Protein AF-A0A255PE87-F1 (afdb_monomer_lite)

Foldseek 3Di:
DDDDDPDDCDPLNVLVVVLVVLVVVLVVLVVVLVVLVVVPVVPDDDDVDDCPVSVVVSVVSVVVSVVSVVVSVVSVVVSVVVVVVD

Structure (mmCIF, N/CA/C/O backbone):
data_AF-A0A255PE87-F1
#
_entry.id   AF-A0A255PE87-F1
#
loop_
_atom_site.group_PDB
_atom_site.id
_atom_site.type_symbol
_atom_site.label_atom_id
_atom_site.label_alt_id
_atom_site.label_comp_id
_atom_site.label_asym_id
_atom_site.label_entity_id
_atom_site.label_seq_id
_atom_site.pdbx_PDB_ins_code
_atom_site.Cartn_x
_atom_site.Cartn_y
_atom_site.Cartn_z
_atom_site.occupancy
_atom_site.B_iso_or_equiv
_atom_site.auth_seq_id
_atom_site.auth_comp_id
_atom_site.auth_asym_id
_atom_site.auth_atom_id
_atom_site.pdbx_PDB_model_num
ATOM 1 N N . MET A 1 1 ? 38.920 19.367 -20.986 1.00 44.69 1 MET A N 1
ATOM 2 C CA . MET A 1 1 ? 37.813 19.012 -20.075 1.00 44.69 1 MET A CA 1
ATOM 3 C C . MET A 1 1 ? 36.613 18.680 -20.951 1.00 44.69 1 MET A C 1
ATOM 5 O O . MET A 1 1 ? 35.917 19.579 -21.400 1.00 44.69 1 MET A O 1
ATOM 9 N N . THR A 1 2 ? 36.479 17.420 -21.358 1.00 48.38 2 THR A N 1
ATOM 10 C CA . THR A 1 2 ? 35.373 16.964 -22.210 1.00 48.38 2 THR A CA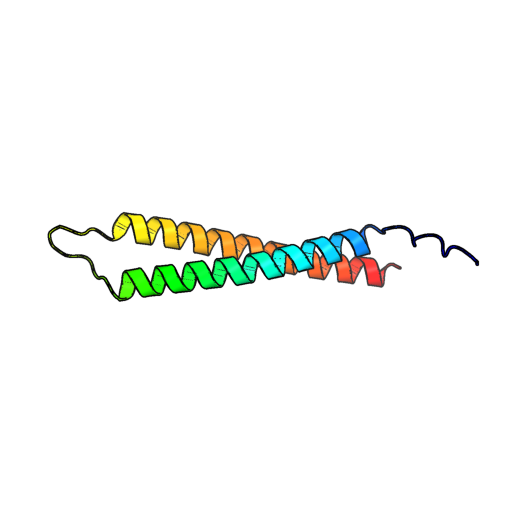 1
ATOM 11 C C . THR A 1 2 ? 34.128 16.850 -21.343 1.00 48.38 2 THR A C 1
ATOM 13 O O . THR A 1 2 ? 34.083 16.008 -20.452 1.00 48.38 2 THR A O 1
ATOM 16 N N . MET A 1 3 ? 33.154 17.737 -21.555 1.00 50.94 3 MET A N 1
ATOM 17 C CA . MET A 1 3 ? 31.827 17.595 -20.959 1.00 50.94 3 MET A CA 1
ATOM 18 C C . MET A 1 3 ? 31.186 16.336 -21.542 1.00 50.94 3 MET A C 1
ATOM 20 O O . MET A 1 3 ? 30.861 16.297 -22.729 1.00 50.94 3 MET A O 1
ATOM 24 N N . GLU A 1 4 ? 31.054 15.300 -20.719 1.00 51.09 4 GLU A N 1
ATOM 25 C CA . GLU A 1 4 ? 30.256 14.123 -21.042 1.00 51.09 4 GLU A CA 1
ATOM 26 C C . GLU A 1 4 ? 28.818 14.588 -21.294 1.00 51.09 4 GLU A C 1
ATOM 28 O O . GLU A 1 4 ? 28.182 15.212 -20.440 1.00 51.09 4 GLU A O 1
ATOM 33 N N . LYS A 1 5 ? 28.330 14.374 -22.518 1.00 58.16 5 LYS A N 1
ATOM 34 C CA . LYS A 1 5 ? 26.956 14.705 -22.897 1.00 58.16 5 LYS A CA 1
ATOM 35 C C . LYS A 1 5 ? 26.030 13.838 -22.032 1.00 58.16 5 LYS A C 1
ATOM 37 O O . LYS A 1 5 ? 26.247 12.628 -22.001 1.00 58.16 5 LYS A O 1
ATOM 42 N N . PRO A 1 6 ? 25.020 14.400 -21.343 1.00 59.88 6 PRO A N 1
ATOM 43 C CA . PRO A 1 6 ? 24.108 13.585 -20.551 1.00 59.88 6 PRO A CA 1
ATOM 44 C C . PRO A 1 6 ? 23.436 12.557 -21.466 1.00 59.88 6 PRO A C 1
ATOM 46 O O . PRO A 1 6 ? 22.884 12.921 -22.508 1.00 59.88 6 PRO A O 1
ATOM 49 N N . SER A 1 7 ? 23.537 11.278 -21.095 1.00 62.78 7 SER A N 1
ATOM 50 C CA . SER A 1 7 ? 22.910 10.184 -21.838 1.00 62.78 7 SER A CA 1
ATOM 51 C C . SER A 1 7 ? 21.401 10.436 -21.971 1.00 62.78 7 SER A C 1
ATOM 53 O O . SER A 1 7 ? 20.782 10.913 -21.014 1.00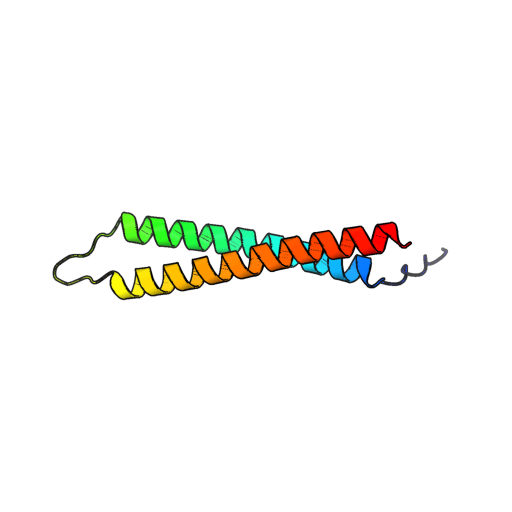 62.78 7 SER A O 1
ATOM 55 N N . PRO A 1 8 ? 20.796 10.164 -23.140 1.00 68.81 8 PRO A N 1
ATOM 56 C CA . PRO A 1 8 ? 19.379 10.421 -23.362 1.00 68.81 8 PRO A CA 1
ATOM 57 C C . PRO A 1 8 ? 18.527 9.586 -22.399 1.00 68.81 8 PRO A C 1
ATOM 59 O O . PRO A 1 8 ? 18.742 8.385 -22.252 1.00 68.81 8 PRO A O 1
ATOM 62 N N . ILE A 1 9 ? 17.552 10.221 -21.742 1.00 78.12 9 ILE A N 1
ATOM 63 C CA . ILE A 1 9 ? 16.570 9.513 -20.913 1.00 78.12 9 ILE A CA 1
ATOM 64 C C . ILE A 1 9 ? 15.709 8.655 -21.843 1.00 78.12 9 ILE A C 1
ATOM 66 O O . ILE A 1 9 ? 14.974 9.193 -22.672 1.00 78.12 9 ILE A O 1
ATOM 70 N N . THR A 1 10 ? 15.795 7.331 -21.710 1.00 87.06 10 THR A N 1
ATOM 71 C CA . THR A 1 10 ? 14.924 6.398 -22.435 1.00 87.06 10 THR A CA 1
ATOM 72 C C . THR A 1 10 ? 13.609 6.199 -21.682 1.00 87.06 10 THR A C 1
ATOM 74 O O . THR A 1 10 ? 13.516 6.461 -20.478 1.00 87.06 10 THR A O 1
ATOM 77 N N . ALA A 1 11 ? 12.579 5.714 -22.383 1.00 87.06 11 ALA A N 1
ATOM 78 C CA . ALA A 1 11 ? 11.309 5.349 -21.756 1.00 87.06 11 ALA A CA 1
ATOM 79 C C . ALA A 1 11 ? 11.506 4.307 -20.639 1.00 87.06 11 ALA A C 1
ATOM 81 O O . ALA A 1 11 ? 10.928 4.460 -19.564 1.00 87.06 11 ALA A O 1
ATOM 82 N N . ALA A 1 12 ? 12.391 3.326 -20.855 1.00 89.19 12 ALA A N 1
ATOM 83 C CA . ALA A 1 12 ? 12.754 2.324 -19.857 1.00 89.19 12 ALA A CA 1
ATOM 84 C C . ALA A 1 12 ? 13.395 2.964 -18.613 1.00 89.19 12 ALA A C 1
ATOM 86 O O . ALA A 1 12 ? 12.935 2.744 -17.497 1.00 89.19 12 ALA A O 1
ATOM 87 N N . THR A 1 13 ? 14.387 3.851 -18.778 1.00 90.94 13 THR A N 1
ATOM 88 C CA . THR A 1 13 ? 15.029 4.530 -17.636 1.00 90.94 13 THR A CA 1
ATOM 89 C C . THR A 1 13 ? 14.051 5.426 -16.866 1.00 90.94 13 THR A C 1
ATOM 91 O O . THR A 1 13 ? 14.093 5.478 -15.634 1.00 90.94 13 THR A O 1
ATOM 94 N N . ALA A 1 14 ? 13.150 6.121 -17.568 1.00 92.12 14 ALA A N 1
ATOM 95 C CA . ALA A 1 14 ? 12.108 6.928 -16.937 1.00 92.12 14 ALA A CA 1
ATOM 96 C C . ALA A 1 14 ? 11.118 6.064 -16.138 1.00 92.12 14 ALA A C 1
ATOM 98 O O . ALA A 1 14 ? 10.785 6.409 -15.001 1.00 92.12 14 ALA A O 1
ATOM 99 N N . LEU A 1 15 ? 10.689 4.932 -16.702 1.00 94.25 15 LEU A N 1
ATOM 100 C CA . LEU A 1 15 ? 9.775 3.996 -16.054 1.00 94.25 15 LEU A CA 1
ATOM 101 C C . LEU A 1 15 ? 10.412 3.350 -14.817 1.00 94.25 15 LEU A C 1
ATOM 103 O O . LEU A 1 15 ? 9.801 3.370 -13.752 1.00 94.25 15 LEU A O 1
ATOM 107 N N . THR A 1 16 ? 11.659 2.884 -14.905 1.00 95.44 16 THR A N 1
ATOM 108 C CA . THR A 1 16 ? 12.405 2.324 -13.764 1.00 95.44 16 THR A CA 1
ATOM 109 C C . THR A 1 16 ? 12.505 3.317 -12.609 1.00 95.44 16 THR A C 1
ATOM 111 O O . THR A 1 16 ? 12.257 2.965 -11.455 1.00 95.44 16 THR A O 1
ATOM 114 N N . ARG A 1 17 ? 12.798 4.592 -12.901 1.00 95.06 17 ARG A N 1
ATOM 115 C CA . ARG A 1 17 ? 12.837 5.641 -11.872 1.00 95.06 17 ARG A CA 1
ATOM 116 C C . ARG A 1 17 ? 11.465 5.880 -11.241 1.00 95.06 17 ARG A C 1
ATOM 118 O O . ARG A 1 17 ? 11.380 6.044 -10.027 1.00 95.06 17 ARG A O 1
ATOM 125 N N . ALA A 1 18 ? 10.406 5.900 -12.047 1.00 95.69 18 ALA A N 1
ATOM 126 C CA . ALA A 1 18 ? 9.045 6.061 -11.546 1.00 95.69 18 ALA A CA 1
ATOM 127 C C . ALA A 1 18 ? 8.630 4.889 -10.641 1.00 95.69 18 ALA A C 1
ATOM 129 O O . ALA A 1 18 ? 8.036 5.117 -9.589 1.00 95.69 18 ALA A O 1
ATOM 130 N N . ILE A 1 19 ? 8.990 3.655 -11.007 1.00 97.69 19 ILE A N 1
ATOM 131 C CA . ILE A 1 19 ? 8.742 2.459 -10.193 1.00 97.69 19 ILE A CA 1
ATOM 132 C C . ILE A 1 19 ? 9.487 2.544 -8.861 1.00 97.69 19 IL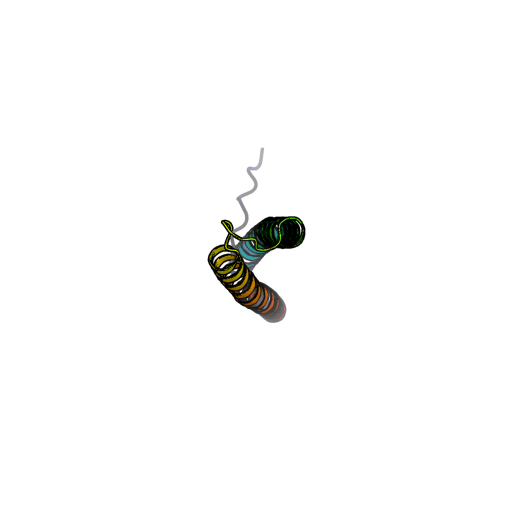E A C 1
ATOM 134 O O . ILE A 1 19 ? 8.879 2.293 -7.826 1.00 97.69 19 ILE A O 1
ATOM 138 N N . ALA A 1 20 ? 10.763 2.943 -8.858 1.00 97.75 20 ALA A N 1
ATOM 139 C CA . ALA A 1 20 ? 11.539 3.080 -7.624 1.00 97.75 20 ALA A CA 1
ATOM 140 C C . ALA A 1 20 ? 10.886 4.071 -6.644 1.00 97.75 20 ALA A C 1
ATOM 142 O O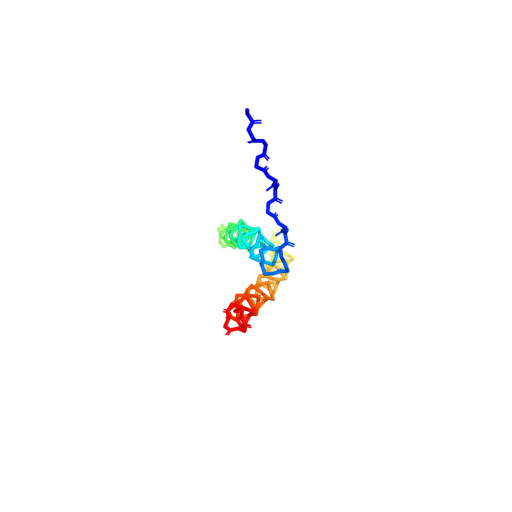 . ALA A 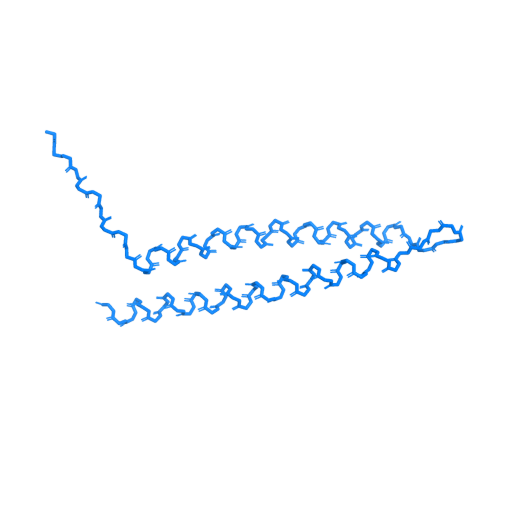1 20 ? 10.700 3.765 -5.466 1.00 97.75 20 ALA A O 1
ATOM 143 N N . TRP A 1 21 ? 10.451 5.232 -7.139 1.00 97.69 21 TRP A N 1
ATOM 144 C CA . TRP A 1 21 ? 9.722 6.206 -6.324 1.00 97.69 21 TRP A CA 1
ATOM 145 C C . TRP A 1 21 ? 8.387 5.672 -5.801 1.00 97.69 21 TRP A C 1
ATOM 147 O O . TRP A 1 21 ? 8.030 5.922 -4.648 1.00 97.69 21 TRP A O 1
ATOM 1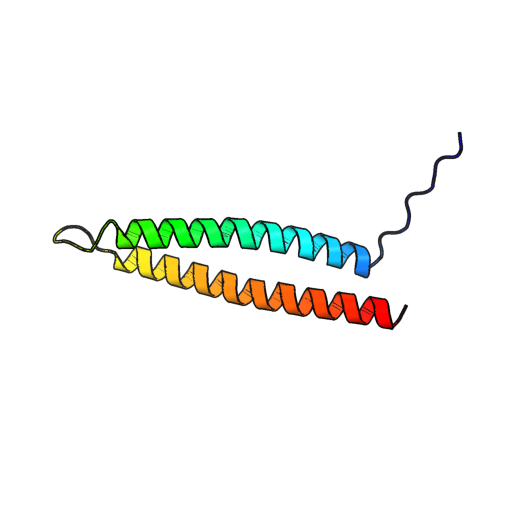57 N N . GLU A 1 22 ? 7.656 4.927 -6.629 1.00 97.81 22 GLU A N 1
ATOM 158 C CA . GLU A 1 22 ? 6.392 4.309 -6.236 1.00 97.81 22 GLU A CA 1
ATOM 159 C C . GLU A 1 22 ? 6.599 3.224 -5.168 1.00 97.81 22 GLU A C 1
ATOM 161 O O . GLU A 1 22 ? 5.837 3.177 -4.208 1.00 97.81 22 GLU A O 1
ATOM 166 N N . GLN A 1 23 ? 7.655 2.410 -5.271 1.00 98.31 23 GLN A N 1
ATOM 167 C CA . GLN A 1 23 ? 8.023 1.403 -4.268 1.00 98.31 23 GLN A CA 1
ATOM 168 C C . GLN A 1 23 ? 8.371 2.036 -2.917 1.00 98.31 23 GLN A C 1
ATOM 170 O O . GLN A 1 23 ? 7.901 1.576 -1.875 1.00 98.31 23 GLN A O 1
ATOM 175 N N . GLU A 1 24 ? 9.143 3.125 -2.915 1.00 98.19 24 GLU A N 1
ATOM 176 C CA . GLU A 1 24 ? 9.445 3.861 -1.685 1.00 98.19 24 GLU A CA 1
ATOM 177 C C . GLU A 1 24 ? 8.183 4.454 -1.046 1.00 98.19 24 GLU A C 1
ATOM 179 O O . GLU A 1 24 ? 7.999 4.382 0.171 1.00 98.19 24 GLU A O 1
ATOM 184 N N . ALA A 1 25 ? 7.304 5.053 -1.855 1.00 97.62 25 ALA A N 1
ATOM 185 C CA . ALA A 1 25 ? 6.039 5.592 -1.374 1.00 97.62 25 ALA A CA 1
ATOM 186 C C . ALA A 1 25 ? 5.133 4.480 -0.832 1.00 97.62 25 ALA A C 1
ATOM 188 O O . ALA A 1 25 ? 4.553 4.635 0.239 1.00 97.62 25 ALA A O 1
ATOM 189 N N . PHE A 1 26 ? 5.057 3.346 -1.529 1.00 98.44 26 PHE A N 1
ATOM 190 C CA . PHE A 1 26 ? 4.301 2.174 -1.104 1.00 98.44 26 PHE A CA 1
ATOM 191 C C . PHE A 1 26 ? 4.769 1.679 0.266 1.00 98.44 26 PHE A C 1
ATOM 193 O O . PHE A 1 26 ? 3.943 1.466 1.149 1.00 98.44 26 PHE A O 1
ATOM 200 N N . ALA A 1 27 ? 6.083 1.557 0.479 1.00 98.38 27 ALA A N 1
ATOM 201 C CA . ALA A 1 27 ? 6.635 1.107 1.754 1.00 98.38 27 ALA A CA 1
ATOM 202 C C . ALA A 1 27 ? 6.276 2.054 2.913 1.00 98.38 27 ALA A C 1
ATOM 204 O O . ALA A 1 27 ? 5.840 1.596 3.972 1.00 98.38 27 ALA A O 1
ATOM 205 N N . ARG A 1 28 ? 6.401 3.373 2.708 1.00 98.25 28 ARG A N 1
ATOM 206 C CA . ARG A 1 28 ? 6.030 4.383 3.718 1.00 98.25 28 ARG A CA 1
ATOM 207 C C . ARG A 1 28 ? 4.545 4.321 4.073 1.00 98.25 28 ARG A C 1
ATOM 209 O O . ARG A 1 28 ? 4.185 4.364 5.252 1.00 98.25 28 ARG A O 1
ATOM 216 N N . ASP A 1 29 ? 3.689 4.192 3.068 1.00 98.06 29 ASP A N 1
ATOM 217 C CA . ASP A 1 29 ? 2.242 4.162 3.270 1.00 98.06 29 ASP A CA 1
ATOM 218 C C . ASP A 1 29 ? 1.785 2.839 3.898 1.00 98.06 29 ASP A C 1
ATOM 220 O O . ASP A 1 29 ? 0.927 2.841 4.782 1.00 98.06 29 ASP A O 1
ATOM 224 N N . ALA A 1 30 ? 2.411 1.716 3.537 1.00 98.44 30 ALA A N 1
ATOM 225 C CA . ALA A 1 30 ? 2.191 0.423 4.184 1.00 98.44 30 ALA A CA 1
ATOM 226 C C . ALA A 1 30 ? 2.546 0.464 5.676 1.00 98.44 30 ALA A C 1
ATOM 228 O O . ALA A 1 30 ? 1.788 -0.028 6.515 1.00 98.44 30 ALA A O 1
ATOM 229 N N . GLU A 1 31 ? 3.654 1.114 6.031 1.00 98.44 31 GLU A N 1
ATOM 230 C CA . GLU A 1 31 ? 4.041 1.308 7.427 1.00 98.44 31 GLU A CA 1
ATOM 231 C C . GLU A 1 31 ? 3.032 2.191 8.184 1.00 98.44 31 GLU A C 1
ATOM 233 O O . GLU A 1 31 ? 2.665 1.902 9.326 1.00 98.44 31 GLU A O 1
ATOM 238 N N . MET A 1 32 ? 2.526 3.255 7.552 1.00 97.44 32 MET A N 1
ATOM 239 C CA . MET A 1 32 ? 1.463 4.087 8.123 1.00 97.44 32 MET A CA 1
ATOM 240 C C . MET A 1 32 ? 0.183 3.279 8.370 1.00 97.44 32 MET A C 1
ATOM 242 O O . MET A 1 32 ? -0.374 3.353 9.464 1.00 97.44 32 MET A O 1
ATOM 246 N N . VAL A 1 33 ? -0.247 2.468 7.401 1.00 98.25 33 VAL A N 1
ATOM 247 C CA . VAL A 1 33 ? -1.406 1.572 7.529 1.00 98.25 33 VAL A CA 1
ATOM 248 C C . VAL A 1 33 ? -1.223 0.597 8.692 1.00 98.25 33 VAL A C 1
ATOM 250 O O . VAL A 1 33 ? -2.137 0.441 9.505 1.00 98.25 33 VAL A O 1
ATOM 253 N N . ALA A 1 34 ? -0.036 0.002 8.838 1.00 98.31 34 ALA A N 1
ATOM 254 C CA . ALA A 1 34 ? 0.278 -0.885 9.956 1.00 98.31 34 ALA A CA 1
ATOM 255 C C . ALA A 1 34 ? 0.179 -0.163 11.313 1.00 98.31 34 ALA A C 1
ATOM 257 O O . ALA A 1 34 ? -0.433 -0.685 12.249 1.00 98.31 34 ALA A O 1
ATOM 258 N N . ARG A 1 35 ? 0.704 1.067 11.416 1.00 97.88 35 ARG A N 1
ATOM 259 C CA . ARG A 1 35 ? 0.569 1.902 12.624 1.00 97.88 35 ARG A CA 1
ATOM 260 C C . ARG A 1 35 ? -0.890 2.216 12.948 1.00 97.88 35 ARG A C 1
ATOM 262 O O . ARG A 1 35 ? -1.287 2.121 14.109 1.00 97.88 35 ARG A O 1
ATOM 269 N N . THR A 1 36 ? -1.703 2.556 11.949 1.00 96.19 36 THR A N 1
ATOM 270 C CA . THR A 1 36 ? -3.138 2.814 12.138 1.00 96.19 36 THR A CA 1
ATOM 271 C C . THR A 1 36 ? -3.871 1.562 12.614 1.00 96.19 36 THR A C 1
ATOM 273 O O . THR A 1 36 ? -4.645 1.639 13.568 1.00 96.19 36 THR A O 1
ATOM 276 N N . ALA A 1 37 ? -3.597 0.402 12.015 1.00 97.69 37 ALA A N 1
ATOM 277 C CA . ALA A 1 37 ? -4.178 -0.867 12.443 1.00 97.69 37 ALA A CA 1
ATOM 278 C C . ALA A 1 37 ? -3.816 -1.192 13.902 1.00 97.69 37 ALA A C 1
ATOM 280 O O . ALA A 1 37 ? -4.699 -1.513 14.699 1.00 97.69 37 ALA A O 1
ATOM 281 N N . ALA A 1 38 ? -2.543 -1.031 14.277 1.00 98.06 38 ALA A N 1
ATOM 282 C CA . ALA A 1 38 ? -2.082 -1.227 15.648 1.00 98.06 38 ALA A CA 1
ATOM 283 C C . ALA A 1 38 ? -2.764 -0.261 16.631 1.00 98.06 38 ALA A C 1
ATOM 285 O O . ALA A 1 38 ? -3.182 -0.674 17.711 1.00 98.06 38 ALA A O 1
ATOM 286 N N . HIS A 1 39 ? -2.941 1.008 16.249 1.00 95.38 39 HIS A N 1
ATOM 287 C CA . HIS A 1 39 ? -3.646 1.988 17.072 1.00 95.38 39 HIS A CA 1
ATOM 288 C C . HIS A 1 39 ? -5.114 1.604 17.307 1.00 95.38 39 HIS A C 1
ATOM 290 O O . HIS A 1 39 ? -5.590 1.683 18.440 1.00 95.38 39 HIS A O 1
ATOM 296 N N . ILE A 1 40 ? -5.828 1.160 16.267 1.00 95.62 40 ILE A N 1
ATOM 297 C CA . ILE A 1 40 ? -7.217 0.696 16.393 1.00 95.62 40 ILE A CA 1
ATOM 298 C C . ILE A 1 40 ? -7.285 -0.557 17.271 1.00 95.62 40 ILE A C 1
ATOM 300 O O . ILE A 1 40 ? -8.162 -0.653 18.119 1.00 95.62 40 ILE A O 1
ATOM 304 N N . ALA A 1 41 ? -6.353 -1.499 17.121 1.00 96.00 41 ALA A N 1
ATOM 305 C CA . ALA A 1 41 ? -6.317 -2.699 17.955 1.00 96.00 41 ALA A CA 1
ATOM 306 C C . ALA A 1 41 ? -6.047 -2.374 19.436 1.00 96.00 41 ALA A C 1
ATOM 308 O O . ALA A 1 41 ? -6.694 -2.931 20.321 1.00 96.00 41 ALA A O 1
ATOM 309 N N . ALA A 1 42 ? -5.132 -1.438 19.709 1.00 96.75 42 ALA A N 1
ATOM 310 C CA . ALA A 1 42 ? -4.803 -0.991 21.063 1.00 96.75 42 ALA A CA 1
ATOM 311 C C . ALA A 1 42 ? -5.936 -0.192 21.728 1.00 96.75 42 ALA A C 1
ATOM 313 O O . ALA A 1 42 ? -5.989 -0.088 22.951 1.00 96.75 42 ALA A O 1
ATOM 314 N N . ASN A 1 43 ? -6.843 0.370 20.930 1.00 94.00 43 ASN A N 1
ATOM 315 C CA . ASN A 1 43 ? -7.970 1.156 21.400 1.00 94.00 43 ASN A CA 1
ATOM 316 C C . ASN A 1 43 ? -9.255 0.523 20.840 1.00 94.00 43 ASN A C 1
ATOM 318 O O . ASN A 1 43 ? -9.692 0.902 19.752 1.00 94.00 43 ASN A O 1
ATOM 322 N N . PRO A 1 44 ? -9.883 -0.436 21.538 1.00 91.44 44 PRO A N 1
ATOM 323 C CA . PRO A 1 44 ? -11.130 -1.054 21.090 1.00 91.44 44 PRO A CA 1
ATOM 324 C C . PRO A 1 44 ? -12.343 -0.113 21.258 1.00 91.44 44 PRO A C 1
ATOM 326 O O . PRO A 1 44 ? -12.266 0.881 21.989 1.00 91.44 44 PRO A O 1
ATOM 329 N N . PRO A 1 45 ? -13.467 -0.372 20.563 1.00 93.25 45 PRO A N 1
ATOM 330 C CA . PRO A 1 45 ? -14.692 0.414 20.716 1.00 93.25 45 PRO A CA 1
ATOM 331 C C . PRO A 1 45 ? -15.260 0.328 22.140 1.00 93.25 45 PRO A C 1
ATOM 333 O O . PRO A 1 45 ? -15.265 -0.736 22.756 1.00 93.25 45 PRO A O 1
ATOM 336 N N . THR A 1 46 ? -15.774 1.449 22.649 1.00 93.88 46 THR A N 1
ATOM 337 C CA . THR A 1 46 ? -16.387 1.573 23.984 1.00 93.88 46 THR A CA 1
ATOM 338 C C . THR A 1 46 ? -17.606 2.500 23.935 1.00 93.88 46 THR A C 1
ATOM 340 O O . THR A 1 46 ? -17.856 3.168 22.929 1.00 93.88 46 THR A O 1
ATOM 343 N N . ALA A 1 47 ? -18.388 2.566 25.019 1.00 85.06 47 ALA A N 1
ATOM 344 C CA . ALA A 1 47 ? -19.478 3.532 25.153 1.00 85.06 47 ALA A CA 1
ATOM 345 C C . ALA A 1 47 ? -18.906 4.965 25.161 1.00 85.06 47 ALA A C 1
ATOM 347 O O . ALA A 1 47 ? -18.415 5.440 26.178 1.00 85.06 47 ALA A O 1
ATOM 348 N N . GLY A 1 48 ? -18.905 5.625 24.002 1.00 88.62 48 GLY A N 1
ATOM 349 C CA . GLY A 1 48 ? -18.290 6.943 23.789 1.00 88.62 48 GLY A CA 1
ATOM 350 C C . GLY A 1 48 ? -17.187 6.961 22.727 1.00 88.62 48 GLY A C 1
ATOM 351 O O . GLY A 1 48 ? -16.774 8.038 22.305 1.00 88.62 48 GLY A O 1
ATOM 352 N N . ARG A 1 49 ? -16.747 5.794 22.234 1.00 87.25 49 ARG A N 1
ATOM 353 C CA . ARG A 1 49 ? -15.761 5.689 21.154 1.00 87.25 49 ARG A CA 1
ATOM 354 C C . ARG A 1 49 ? -16.174 4.652 20.115 1.00 87.25 49 ARG A C 1
ATOM 356 O O . ARG A 1 49 ? -16.164 3.451 20.377 1.00 87.25 49 ARG A O 1
ATOM 363 N N . SER A 1 50 ? -16.466 5.126 18.905 1.00 91.38 50 SER A N 1
ATOM 364 C CA . SER A 1 50 ? -16.639 4.272 17.728 1.00 91.38 50 SER A CA 1
ATOM 365 C C . SER A 1 50 ? -15.322 4.132 16.969 1.00 91.38 50 SER A C 1
ATOM 367 O O . SER A 1 50 ? -14.608 5.115 16.798 1.00 91.38 50 SER A O 1
ATOM 369 N N . VAL A 1 51 ? -15.039 2.927 16.468 1.00 94.00 51 VAL A N 1
ATOM 370 C CA . VAL A 1 51 ? -13.906 2.649 15.562 1.00 94.00 51 VAL A CA 1
ATOM 371 C C . VAL A 1 51 ? -14.344 2.436 14.112 1.00 94.00 51 VAL A C 1
ATOM 373 O O . VAL A 1 51 ? -13.505 2.195 13.251 1.00 94.00 51 VAL A O 1
ATOM 376 N N . SER A 1 52 ? -15.646 2.508 13.807 1.00 93.94 52 SER A N 1
ATOM 377 C CA . SER A 1 52 ? -16.158 2.181 12.467 1.00 93.94 52 SER A CA 1
ATOM 378 C C . SER A 1 52 ? -15.575 3.086 11.379 1.00 93.94 52 SER A C 1
ATOM 380 O O . SER A 1 52 ? -15.171 2.599 10.329 1.00 93.94 52 SER A O 1
ATOM 382 N N . GLY A 1 53 ? -15.461 4.390 11.642 1.00 94.25 53 GLY A N 1
ATOM 383 C CA . GLY A 1 53 ? -14.839 5.336 10.711 1.00 94.25 53 GLY A CA 1
ATOM 384 C C . GLY A 1 53 ? -13.345 5.077 10.496 1.00 94.25 53 GLY A C 1
ATOM 385 O O . GLY A 1 53 ? -12.852 5.228 9.379 1.00 94.25 53 GLY A O 1
ATOM 386 N N . ASP A 1 54 ? -12.636 4.649 11.541 1.00 94.31 54 ASP A N 1
ATOM 387 C CA . ASP A 1 54 ? -11.212 4.316 11.457 1.00 94.31 54 ASP A CA 1
ATOM 388 C C . ASP A 1 54 ? -10.989 3.031 10.659 1.00 94.31 54 ASP A C 1
ATOM 390 O O . ASP A 1 54 ? -10.126 2.996 9.785 1.00 94.31 54 ASP A O 1
ATOM 394 N N . LEU A 1 55 ? -11.817 2.008 10.888 1.00 96.62 55 LEU A N 1
ATOM 395 C CA . LEU A 1 55 ? -11.794 0.761 10.123 1.00 96.62 55 LEU A CA 1
ATOM 396 C C . LEU A 1 55 ? -12.141 0.984 8.645 1.00 96.62 55 LEU A C 1
ATOM 398 O O . LEU A 1 55 ? -11.503 0.389 7.780 1.00 96.62 55 LEU A O 1
ATOM 402 N N . THR A 1 56 ? -13.094 1.869 8.338 1.00 97.38 56 THR A N 1
ATOM 403 C CA . THR A 1 56 ? -13.424 2.238 6.951 1.00 97.38 56 THR A CA 1
ATOM 404 C C . THR A 1 56 ? -12.265 2.951 6.255 1.00 97.38 56 THR A C 1
ATOM 406 O O . THR A 1 56 ? -11.969 2.657 5.102 1.00 97.38 56 THR A O 1
ATOM 409 N N . ARG A 1 57 ? -11.569 3.869 6.934 1.00 96.12 57 ARG A N 1
ATOM 410 C CA . ARG A 1 57 ? -10.367 4.502 6.363 1.00 96.12 57 ARG A CA 1
ATOM 411 C C . ARG A 1 57 ? -9.237 3.495 6.179 1.00 96.12 57 ARG A C 1
ATOM 413 O O . ARG A 1 57 ? -8.585 3.492 5.141 1.00 96.12 57 ARG A O 1
ATOM 420 N N . LEU A 1 58 ? -9.031 2.617 7.161 1.00 97.50 58 LEU A N 1
ATOM 421 C CA . LEU A 1 58 ? -8.016 1.573 7.084 1.00 97.50 58 LEU A CA 1
ATOM 422 C C . LEU A 1 58 ? -8.259 0.652 5.882 1.00 97.50 58 LEU A C 1
ATOM 424 O O . LEU A 1 58 ? -7.322 0.374 5.138 1.00 97.50 58 LEU A O 1
ATOM 428 N N . SER A 1 59 ? -9.503 0.223 5.649 1.00 98.19 59 SER A N 1
ATOM 429 C CA . SER A 1 59 ? -9.832 -0.632 4.504 1.00 98.19 59 SER A CA 1
ATOM 430 C C . SER A 1 59 ? -9.606 0.072 3.164 1.00 98.19 59 SER A C 1
ATOM 432 O O . SER A 1 59 ? -9.084 -0.545 2.237 1.00 98.19 59 SER A O 1
ATOM 434 N N . GLN A 1 60 ? -9.914 1.369 3.072 1.00 98.12 60 GLN A N 1
ATOM 435 C CA . GLN A 1 60 ? -9.627 2.180 1.886 1.00 98.12 60 GLN A CA 1
ATOM 436 C C . GLN A 1 60 ? -8.124 2.280 1.613 1.00 98.12 60 GLN A C 1
ATOM 438 O O . GLN A 1 60 ? -7.704 2.072 0.477 1.00 98.12 60 GLN A O 1
ATOM 443 N N . TYR A 1 61 ? -7.304 2.532 2.636 1.00 98.06 61 TYR A N 1
ATOM 444 C CA . TYR A 1 61 ? -5.850 2.586 2.469 1.00 98.06 61 TYR A CA 1
ATOM 445 C C . TYR A 1 61 ? -5.252 1.232 2.080 1.00 98.06 61 TYR A C 1
ATOM 447 O O . TYR A 1 61 ? -4.376 1.172 1.222 1.00 98.06 61 TYR A O 1
ATOM 455 N N . VAL A 1 62 ? -5.747 0.131 2.649 1.00 98.38 62 VAL A N 1
ATOM 456 C CA . VAL A 1 62 ? -5.313 -1.217 2.251 1.00 98.38 62 VAL A CA 1
ATOM 457 C C . VAL A 1 62 ? -5.676 -1.501 0.791 1.00 98.38 62 VAL A C 1
ATOM 459 O O . VAL A 1 62 ? -4.839 -1.998 0.040 1.00 98.38 62 VAL A O 1
ATOM 462 N N . ALA A 1 63 ? -6.892 -1.155 0.359 1.00 98.38 63 ALA A N 1
ATOM 463 C CA . ALA A 1 63 ? -7.303 -1.311 -1.036 1.00 98.38 63 ALA A CA 1
ATOM 464 C C . ALA A 1 63 ? -6.439 -0.470 -1.994 1.00 98.38 63 ALA A C 1
ATOM 466 O O . ALA A 1 63 ? -6.083 -0.929 -3.082 1.00 98.38 63 ALA A O 1
ATOM 467 N N . ASP A 1 64 ? -6.064 0.740 -1.577 1.00 98.06 64 ASP A N 1
ATOM 468 C CA . ASP A 1 64 ? -5.157 1.610 -2.320 1.00 98.06 64 ASP A CA 1
ATOM 469 C C . ASP A 1 64 ? -3.773 0.976 -2.510 1.00 98.06 64 ASP A C 1
ATOM 471 O O . ASP A 1 64 ? -3.263 0.920 -3.632 1.00 98.06 64 ASP A O 1
ATOM 475 N N . LEU A 1 65 ? -3.203 0.424 -1.433 1.00 98.31 65 LEU A N 1
ATOM 476 C CA . LEU A 1 65 ? -1.935 -0.299 -1.480 1.00 98.31 65 LEU A CA 1
ATOM 477 C C . LEU A 1 65 ? -2.015 -1.502 -2.421 1.00 98.31 65 LEU A C 1
ATOM 479 O O . LEU A 1 65 ? -1.148 -1.643 -3.275 1.00 98.31 65 LEU A O 1
ATOM 483 N N . LEU A 1 66 ? -3.068 -2.321 -2.351 1.00 98.44 66 LEU A N 1
ATOM 484 C CA . LEU A 1 66 ? -3.234 -3.466 -3.258 1.00 98.44 66 LEU A CA 1
ATOM 485 C C . LEU A 1 66 ? -3.208 -3.042 -4.733 1.00 98.44 66 LEU A C 1
ATOM 487 O O . LEU A 1 66 ? -2.500 -3.634 -5.547 1.00 98.44 66 LEU A O 1
ATOM 491 N N . ARG A 1 67 ? -3.928 -1.970 -5.076 1.00 98.25 67 ARG A N 1
ATOM 492 C CA . ARG A 1 67 ? -3.932 -1.406 -6.432 1.00 98.25 67 ARG A CA 1
ATOM 493 C C . ARG A 1 67 ? -2.540 -0.928 -6.857 1.00 98.25 67 ARG A C 1
ATOM 495 O O . ARG A 1 67 ? -2.162 -1.079 -8.018 1.00 98.25 67 ARG A O 1
ATOM 502 N N . ARG A 1 68 ? -1.785 -0.315 -5.945 1.00 97.94 68 ARG A N 1
ATOM 503 C CA . ARG A 1 68 ? -0.430 0.188 -6.216 1.00 97.94 68 ARG A CA 1
ATOM 504 C C . ARG A 1 68 ? 0.590 -0.937 -6.348 1.00 97.94 68 ARG A C 1
ATOM 506 O O . ARG A 1 68 ? 1.419 -0.855 -7.246 1.00 97.94 68 ARG A O 1
ATOM 513 N N . ALA A 1 69 ? 0.481 -1.994 -5.545 1.00 98.44 69 ALA A N 1
ATOM 514 C CA . ALA A 1 69 ? 1.302 -3.196 -5.673 1.00 98.44 69 ALA A CA 1
ATOM 515 C C . ALA A 1 69 ? 1.153 -3.814 -7.069 1.00 98.44 69 ALA A C 1
ATOM 517 O O . ALA A 1 69 ? 2.145 -3.959 -7.777 1.00 98.44 69 ALA A O 1
ATOM 518 N N . ALA A 1 70 ? -0.087 -4.024 -7.526 1.00 98.44 70 ALA A N 1
ATOM 519 C CA . ALA A 1 70 ? -0.351 -4.530 -8.873 1.00 98.44 70 ALA A CA 1
ATOM 520 C C . ALA A 1 70 ? 0.237 -3.624 -9.973 1.00 98.44 70 ALA A C 1
ATOM 522 O O . ALA A 1 70 ? 0.775 -4.102 -10.968 1.00 98.44 70 ALA A O 1
ATOM 523 N N . LYS A 1 71 ? 0.176 -2.296 -9.793 1.00 97.62 71 LYS A N 1
ATOM 524 C CA . LYS A 1 71 ? 0.780 -1.339 -10.733 1.00 97.62 71 LYS A CA 1
ATOM 525 C C . LYS A 1 71 ? 2.310 -1.416 -10.742 1.00 97.62 71 LYS A C 1
ATOM 527 O O . LYS A 1 71 ? 2.902 -1.304 -11.812 1.00 97.62 71 LYS A O 1
ATOM 532 N N . ILE A 1 72 ? 2.944 -1.566 -9.579 1.00 98.25 72 ILE A N 1
ATOM 533 C CA . ILE A 1 72 ? 4.398 -1.750 -9.467 1.00 98.25 72 ILE A CA 1
ATOM 534 C C . ILE A 1 72 ? 4.807 -3.031 -10.197 1.00 98.25 72 ILE A C 1
ATOM 536 O O . ILE A 1 72 ? 5.713 -2.979 -11.021 1.00 98.25 72 ILE A O 1
ATOM 540 N N . GLU A 1 73 ? 4.124 -4.146 -9.935 1.00 98.25 73 GLU A N 1
ATOM 541 C CA . GLU A 1 73 ? 4.398 -5.444 -10.564 1.00 98.25 73 GLU A CA 1
ATOM 542 C C . GLU A 1 73 ? 4.266 -5.371 -12.089 1.00 98.25 73 GLU A C 1
ATOM 544 O O . GLU A 1 73 ? 5.205 -5.721 -12.801 1.00 98.25 73 GLU A O 1
ATOM 549 N N . ALA A 1 74 ? 3.167 -4.804 -12.594 1.00 97.62 74 ALA A N 1
ATOM 550 C CA . ALA A 1 74 ? 2.978 -4.588 -14.028 1.00 97.62 74 ALA A CA 1
ATOM 551 C C . ALA A 1 74 ? 4.049 -3.660 -14.633 1.00 97.62 74 ALA A C 1
ATOM 553 O O . ALA A 1 74 ? 4.482 -3.847 -15.767 1.00 97.62 74 ALA A O 1
ATOM 554 N N . GLY A 1 75 ? 4.496 -2.649 -13.881 1.00 96.69 75 GLY A N 1
ATOM 555 C CA . GLY A 1 75 ? 5.585 -1.769 -14.298 1.00 96.69 75 GLY A CA 1
ATOM 556 C C . GLY A 1 75 ? 6.921 -2.504 -14.414 1.00 96.69 75 GLY A C 1
ATOM 557 O O . GLY A 1 75 ? 7.647 -2.291 -15.383 1.00 96.69 75 GLY A O 1
ATOM 558 N N . LEU A 1 76 ? 7.240 -3.372 -13.452 1.00 96.88 76 LEU A N 1
ATOM 559 C CA . LEU A 1 76 ? 8.453 -4.193 -13.472 1.00 96.88 76 LEU A CA 1
ATOM 560 C C . LEU A 1 76 ? 8.450 -5.162 -14.660 1.00 96.88 76 LEU A C 1
ATOM 562 O O . LEU A 1 76 ? 9.463 -5.290 -15.344 1.00 96.88 76 LEU A O 1
ATOM 566 N N . GLU A 1 77 ? 7.308 -5.790 -14.943 1.00 96.81 77 GLU A N 1
ATOM 567 C CA . GLU A 1 77 ? 7.133 -6.641 -16.123 1.00 96.81 77 GLU A CA 1
ATOM 568 C C . GLU A 1 77 ? 7.336 -5.848 -17.422 1.00 96.81 77 GLU A C 1
ATOM 570 O O . GLU A 1 77 ? 8.083 -6.276 -18.299 1.00 96.81 77 GLU A O 1
ATOM 575 N N . ALA A 1 78 ? 6.754 -4.649 -17.523 1.00 94.81 78 ALA A N 1
ATOM 576 C CA . ALA A 1 78 ? 6.921 -3.792 -18.693 1.00 94.81 78 ALA A CA 1
ATOM 577 C C . ALA A 1 78 ? 8.387 -3.392 -18.935 1.00 94.81 78 ALA A C 1
ATOM 579 O O . ALA A 1 78 ? 8.833 -3.413 -20.080 1.00 94.81 78 ALA A O 1
ATOM 580 N N . VAL A 1 79 ? 9.149 -3.064 -17.883 1.00 94.25 79 VAL A N 1
ATOM 581 C CA . VAL A 1 79 ? 10.596 -2.799 -18.006 1.00 94.25 79 VAL A CA 1
ATOM 582 C C . VAL A 1 79 ? 11.329 -4.040 -18.514 1.00 94.25 79 VAL A C 1
ATOM 584 O O . VAL A 1 79 ? 12.115 -3.935 -19.451 1.00 94.25 79 VAL A O 1
ATOM 587 N N . SER A 1 80 ? 11.022 -5.219 -17.965 1.00 92.75 80 SER A N 1
ATOM 588 C CA . SER A 1 80 ? 11.645 -6.472 -18.404 1.00 92.75 80 SER A CA 1
ATOM 589 C C . SER A 1 80 ? 11.392 -6.779 -19.882 1.00 92.75 80 SER A C 1
ATOM 591 O O . SER A 1 80 ? 12.266 -7.342 -20.534 1.00 92.75 80 SER A O 1
ATOM 593 N N . LEU A 1 81 ? 10.213 -6.441 -20.409 1.00 93.50 81 LEU A N 1
ATOM 594 C CA . LEU A 1 81 ? 9.892 -6.619 -21.827 1.00 93.50 81 LEU A CA 1
ATOM 595 C C . LEU A 1 81 ? 10.641 -5.612 -22.708 1.00 93.50 81 LEU A C 1
ATOM 597 O O . LEU A 1 81 ? 11.162 -5.988 -23.751 1.00 93.50 81 LEU A O 1
ATOM 601 N N . MET A 1 82 ? 10.754 -4.353 -22.270 1.00 90.12 82 MET A N 1
ATOM 602 C CA . MET A 1 82 ? 11.517 -3.328 -22.995 1.00 90.12 82 MET A CA 1
ATOM 603 C C . MET A 1 82 ? 13.005 -3.674 -23.106 1.00 90.12 82 MET A C 1
ATOM 605 O O . MET A 1 82 ? 13.606 -3.400 -24.139 1.00 90.12 82 MET A O 1
ATOM 609 N N . ASP A 1 83 ? 13.584 -4.275 -22.065 1.00 85.06 83 ASP A N 1
ATOM 610 C CA . ASP A 1 83 ? 14.984 -4.712 -22.068 1.00 85.06 83 ASP A CA 1
ATOM 611 C C . ASP A 1 83 ? 15.206 -5.975 -22.921 1.00 85.06 83 ASP A C 1
ATOM 613 O O . ASP A 1 83 ? 16.315 -6.199 -23.398 1.00 85.06 83 ASP A O 1
ATOM 617 N N . ALA A 1 84 ? 14.176 -6.805 -23.127 1.00 81.31 84 ALA A N 1
ATOM 618 C CA . ALA A 1 84 ? 14.253 -7.996 -23.979 1.00 81.31 84 ALA A CA 1
ATOM 619 C C . ALA A 1 84 ? 14.173 -7.673 -25.485 1.00 81.31 84 ALA A C 1
ATOM 621 O O . ALA A 1 84 ? 14.681 -8.445 -26.299 1.00 81.31 84 ALA A O 1
ATOM 622 N N . ASP A 1 85 ? 13.547 -6.546 -25.838 1.00 66.19 85 ASP A N 1
ATOM 623 C CA . ASP A 1 85 ? 13.388 -6.054 -27.214 1.00 66.19 85 ASP A CA 1
ATOM 624 C C . ASP A 1 85 ? 14.522 -5.098 -27.665 1.00 66.19 85 ASP A C 1
ATOM 626 O O . ASP A 1 85 ? 14.514 -4.641 -28.814 1.00 66.19 85 ASP A O 1
ATOM 630 N N . ALA A 1 86 ? 15.470 -4.766 -26.775 1.00 62.00 86 ALA A N 1
ATOM 631 C CA . ALA A 1 86 ? 16.578 -3.823 -26.998 1.00 62.00 86 ALA A CA 1
ATOM 632 C C . ALA A 1 86 ? 17.888 -4.509 -27.426 1.00 62.00 86 ALA A C 1
ATOM 634 O O . ALA A 1 86 ? 18.603 -3.907 -28.264 1.00 62.00 86 ALA A O 1
#

Sequence (86 aa):
MTMEKPSPITAATALTRAIAWEQEAFARDAEMVARTAAHIAANPPTAGRSVSGDLTRLSQYVADLLRRAAKIEAGLEAVSLMDADA

Secondary structure (DSSP, 8-state):
---PPPPP--HHHHHHHHHHHHHHHHHHHHHHHHHHHHHHHHS--BTTB--HHHHHHHHHHHHHHHHHHHHHHHHHHHHHHHHH--

Radius of gyration: 20.31 Å; chains: 1; bounding box: 57×27×52 Å

pLDDT: mean 90.73, std 13.04, range [44.69, 98.44]